Protein AF-A4V6H2-F1 (afdb_monomer_lite)

Secondary structure (DSSP, 8-state):
-HHHHHHHHHH---HHHHHHHHHHHHHHHHHHHHHHIIIIIS----HHHHHHHHHHHHHHHHHHHHHHHHHHHHHHHHHHS--GGGTSSSSPTT--PPPTTTHHHHHHHHHHHHHHHHHHHHHHHHTT-HHHHHHHHHHHHHHHHHHHHHHHHHHHHH-

Radius of gyration: 21.96 Å; chains: 1; bounding box: 44×42×58 Å

InterPro domains:
  IPR000298 Cytochrome c oxidase subunit III-like [PF00510] (2-159)
  IPR000298 Cytochrome c oxidase subunit III-like [PS50253] (1-159)
  IPR013833 Cytochrome c oxidase, subunit III, 4-helical bundle [G3DSA:1.20.120.80] (45-159)
  IPR024791 Cytochrome c oxidase subunit III [PTHR11403] (2-158)
  IPR033945 Cytochrome c oxidase subunit III domain [cd01665] (1-159)
  IPR035973 Cytochrome c oxidase subunit III-like superfamily [SSF81452] (2-158)

Sequence (159 aa):
LTVGLTFWFHNHETTTLLFGLFLIIMTMFQWWRDIIRESTFQGHHTLKVSSGMRMGMILFITSEICFFFAFFWAYFHSSLAPNTEIGACWPPIYIYPLNPFQVPLLNTAILLASGVTVTWAHHSLMLGNNKESIQSMILTVLLGMYFTLLQAQEYMEAS

Organism: Spirula spirula (NCBI:txid34541)

Foldseek 3Di:
DVVQVVCCVPVVDNPVVVVVVVVVVVVVVVVVVVVCCCPVVVPVCDPVNVVVVVVVVVVVVVVVVVVVVVVVVVVCVCAVQPDVVQVRHPPGPPDDDDDCPPLVVVLVVLLVVL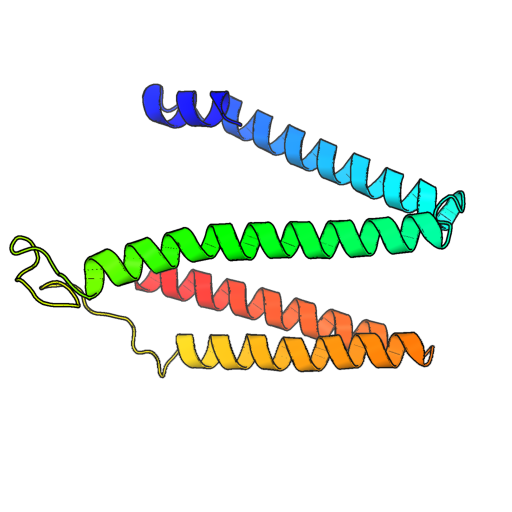VVLQVQLVVCVVVVNVVSNVVSPVSSVVSVVVSVVSVVVVVVVND

pLDDT: mean 96.0, std 2.75, range [76.0, 98.5]

Structure (mmCIF, N/CA/C/O backbone):
data_AF-A4V6H2-F1
#
_entry.id   AF-A4V6H2-F1
#
loop_
_atom_site.group_PDB
_atom_site.id
_atom_site.type_symbol
_atom_site.label_atom_id
_atom_site.label_alt_id
_atom_site.label_comp_id
_atom_site.label_asym_id
_atom_site.label_entity_id
_atom_site.label_seq_id
_atom_site.pdbx_PDB_ins_code
_atom_site.Cartn_x
_atom_site.Cartn_y
_atom_site.Cartn_z
_atom_site.occupancy
_atom_site.B_iso_or_equiv
_atom_site.auth_seq_id
_atom_site.auth_comp_id
_atom_site.auth_asym_id
_atom_site.auth_atom_id
_atom_site.pdbx_PDB_model_num
ATOM 1 N N . LEU A 1 1 ? 3.903 20.128 -1.974 1.00 87.25 1 LEU A N 1
ATOM 2 C CA . LEU A 1 1 ? 4.453 18.916 -2.626 1.00 87.25 1 LEU A CA 1
ATOM 3 C C . LEU A 1 1 ? 4.754 19.161 -4.105 1.00 87.25 1 LEU A C 1
ATOM 5 O O . LEU A 1 1 ? 5.888 18.942 -4.496 1.00 87.25 1 LEU A O 1
ATOM 9 N N . THR A 1 2 ? 3.814 19.706 -4.889 1.00 91.06 2 THR A N 1
ATOM 10 C CA . THR A 1 2 ? 4.023 20.079 -6.308 1.00 91.06 2 THR A CA 1
ATOM 11 C C . THR A 1 2 ? 5.249 20.969 -6.526 1.00 91.06 2 THR A C 1
ATOM 13 O O . THR A 1 2 ? 6.150 20.576 -7.254 1.00 91.06 2 THR A O 1
ATOM 16 N N . VAL A 1 3 ? 5.340 22.098 -5.814 1.00 93.25 3 VAL A N 1
ATOM 17 C CA . VAL A 1 3 ? 6.501 23.009 -5.881 1.00 93.25 3 VAL A CA 1
ATOM 18 C C . VAL A 1 3 ? 7.801 22.298 -5.480 1.00 93.25 3 VAL A C 1
ATOM 20 O O . VAL A 1 3 ? 8.826 22.454 -6.133 1.00 93.25 3 VAL A O 1
ATOM 23 N N . GLY A 1 4 ? 7.758 21.457 -4.443 1.00 94.50 4 GLY A N 1
ATOM 24 C CA . GLY A 1 4 ? 8.928 20.696 -3.997 1.00 94.50 4 GLY A CA 1
ATOM 25 C C . GLY A 1 4 ? 9.438 19.712 -5.052 1.00 94.50 4 GLY A C 1
ATOM 26 O O . GLY A 1 4 ? 10.633 19.672 -5.320 1.00 94.50 4 GLY A O 1
ATOM 27 N N . LEU A 1 5 ? 8.537 18.965 -5.701 1.00 96.00 5 LEU A N 1
ATOM 28 C CA . LEU A 1 5 ? 8.903 18.052 -6.789 1.00 96.00 5 LEU A CA 1
ATOM 29 C C . LEU A 1 5 ? 9.430 18.805 -8.014 1.00 96.00 5 LEU A C 1
ATOM 31 O O . LEU A 1 5 ? 10.405 18.368 -8.616 1.00 96.00 5 LEU A O 1
ATOM 35 N N . THR A 1 6 ? 8.836 19.950 -8.374 1.00 95.94 6 THR A N 1
ATOM 36 C CA . THR A 1 6 ? 9.330 20.742 -9.510 1.00 95.94 6 THR A CA 1
ATOM 37 C C . THR A 1 6 ? 10.742 21.268 -9.265 1.00 95.94 6 THR A C 1
ATOM 39 O O . THR A 1 6 ? 11.573 21.177 -10.165 1.00 95.94 6 THR A O 1
ATOM 42 N N . PHE A 1 7 ? 11.032 21.755 -8.051 1.00 96.38 7 PHE A N 1
ATOM 43 C CA . PHE A 1 7 ? 12.373 22.207 -7.668 1.00 96.38 7 PHE A CA 1
ATOM 44 C C . PHE A 1 7 ? 13.376 21.054 -7.638 1.00 96.38 7 PHE A C 1
ATOM 46 O O . PHE A 1 7 ? 14.491 21.218 -8.125 1.00 96.38 7 PHE A O 1
ATOM 53 N N . TRP A 1 8 ? 12.973 19.879 -7.149 1.00 96.75 8 TRP A N 1
ATOM 54 C CA . TRP A 1 8 ? 13.847 18.711 -7.152 1.00 96.75 8 TRP A CA 1
ATOM 55 C C . TRP A 1 8 ? 14.215 18.264 -8.573 1.00 96.75 8 TRP A C 1
ATOM 57 O O . TRP A 1 8 ? 15.391 18.045 -8.853 1.00 96.75 8 TRP A O 1
ATOM 67 N N . PHE A 1 9 ? 13.244 18.181 -9.488 1.00 96.69 9 PHE A N 1
ATOM 68 C CA . PHE A 1 9 ? 13.508 17.711 -10.851 1.00 96.69 9 PHE A CA 1
ATOM 69 C C . PHE A 1 9 ? 14.242 18.722 -11.740 1.00 96.69 9 PHE A C 1
ATOM 71 O O . PHE A 1 9 ? 14.997 18.297 -12.607 1.00 96.69 9 PHE A O 1
ATOM 78 N N . HIS A 1 10 ? 14.040 20.030 -11.544 1.00 96.25 10 HIS A N 1
ATOM 79 C CA . HIS A 1 10 ? 14.630 21.056 -12.420 1.00 96.25 10 HIS A CA 1
ATOM 80 C C . HIS A 1 10 ? 15.864 21.736 -11.824 1.00 96.25 10 HIS A C 1
ATOM 82 O O . HIS A 1 10 ? 16.799 22.046 -12.553 1.00 96.25 10 HIS A O 1
ATOM 88 N N . ASN A 1 11 ? 15.873 21.967 -10.509 1.00 94.62 11 ASN A N 1
ATOM 89 C CA . ASN A 1 11 ? 16.930 22.716 -9.822 1.00 94.62 11 ASN A CA 1
ATOM 90 C C . ASN A 1 11 ? 17.782 21.822 -8.905 1.00 94.62 11 ASN A C 1
ATOM 92 O O . ASN A 1 11 ? 18.702 22.321 -8.266 1.00 94.62 11 ASN A O 1
ATOM 96 N N . HIS A 1 12 ? 17.473 20.522 -8.807 1.00 93.12 12 HIS A N 1
ATOM 97 C CA . HIS A 1 12 ? 18.151 19.539 -7.950 1.00 93.12 12 HIS A CA 1
ATOM 98 C C . HIS A 1 12 ? 18.160 19.864 -6.444 1.00 93.12 12 HIS A C 1
ATOM 100 O O . HIS A 1 12 ? 18.847 19.200 -5.668 1.00 93.12 12 HIS A O 1
ATOM 106 N N . GLU A 1 13 ? 17.346 20.823 -5.995 1.00 94.75 13 GLU A N 1
ATOM 107 C CA . GLU A 1 13 ? 17.199 21.157 -4.578 1.00 94.75 13 GLU A CA 1
ATOM 108 C C . GLU A 1 13 ? 16.039 20.387 -3.933 1.00 94.75 13 GLU A C 1
ATOM 110 O O . GLU A 1 13 ? 14.901 20.425 -4.401 1.00 94.75 13 GLU A O 1
ATOM 115 N N . THR A 1 14 ? 16.312 19.706 -2.816 1.00 95.56 14 THR A N 1
ATOM 116 C CA . THR A 1 14 ? 15.339 18.857 -2.098 1.00 95.56 14 THR A CA 1
ATOM 117 C C . THR A 1 14 ? 14.740 19.514 -0.853 1.00 95.56 14 THR A C 1
ATOM 119 O O . THR A 1 14 ? 13.800 18.982 -0.261 1.00 95.56 14 THR A O 1
ATOM 122 N N . THR A 1 15 ? 15.249 20.674 -0.442 1.00 95.62 15 THR A N 1
ATOM 123 C CA . THR A 1 15 ? 14.883 21.351 0.816 1.00 95.62 15 THR A CA 1
ATOM 124 C C . THR A 1 15 ? 13.386 21.654 0.898 1.00 95.62 15 THR A C 1
ATOM 126 O O . THR A 1 15 ? 12.724 21.321 1.883 1.00 95.62 15 THR A O 1
ATOM 129 N N . THR A 1 16 ? 12.823 22.220 -0.170 1.00 94.69 16 THR A N 1
ATOM 130 C CA . THR A 1 16 ? 11.399 22.567 -0.272 1.00 94.69 16 THR A CA 1
ATOM 131 C C . THR A 1 16 ? 10.499 21.328 -0.295 1.00 94.69 16 THR A C 1
ATOM 133 O O . THR A 1 16 ? 9.401 21.352 0.269 1.00 94.69 16 THR A O 1
ATOM 136 N N . LEU A 1 17 ? 10.964 20.225 -0.893 1.00 96.31 17 LEU A N 1
ATOM 137 C CA . LEU A 1 17 ? 10.267 18.939 -0.883 1.00 96.31 17 LEU A CA 1
ATOM 138 C C . LEU A 1 17 ? 10.211 18.351 0.531 1.00 96.31 17 LEU A C 1
ATOM 140 O O . LEU A 1 17 ? 9.122 18.011 0.993 1.00 96.31 17 LEU A O 1
ATOM 144 N N . LEU A 1 18 ? 11.351 18.284 1.228 1.00 96.31 18 LEU A N 1
ATOM 145 C CA . LEU A 1 18 ? 11.441 17.759 2.596 1.00 96.31 18 LEU A CA 1
ATOM 146 C C . LEU A 1 18 ? 10.577 18.566 3.569 1.00 96.31 18 LEU A C 1
ATOM 148 O O . LEU A 1 18 ? 9.821 17.985 4.347 1.00 96.31 18 LEU A O 1
ATOM 152 N N . PHE A 1 19 ? 10.618 19.898 3.479 1.00 96.12 19 PHE A N 1
ATOM 153 C CA . PHE A 1 19 ? 9.760 20.760 4.292 1.00 96.12 19 PHE A CA 1
ATOM 154 C C . PHE A 1 19 ? 8.270 20.537 3.988 1.00 96.12 19 PHE A C 1
ATOM 156 O O . PHE A 1 19 ? 7.451 20.431 4.900 1.00 96.12 19 PHE A O 1
ATOM 163 N N . GLY A 1 20 ? 7.910 20.393 2.709 1.00 96.19 20 GLY A N 1
ATOM 164 C CA . GLY A 1 20 ? 6.541 20.079 2.302 1.00 96.19 20 GLY A CA 1
ATOM 165 C C . GLY A 1 20 ? 6.048 18.726 2.825 1.00 96.19 20 GLY A C 1
ATOM 166 O O . GLY A 1 20 ? 4.911 18.635 3.283 1.00 96.19 20 GLY A O 1
ATOM 167 N N . LEU A 1 21 ? 6.889 17.688 2.787 1.00 96.56 21 LEU A N 1
ATOM 168 C CA . LEU A 1 21 ? 6.569 16.366 3.336 1.00 96.56 21 LEU A CA 1
ATOM 169 C C . LEU A 1 21 ? 6.394 16.417 4.858 1.00 96.56 21 LEU A C 1
ATOM 171 O O . LEU A 1 21 ? 5.422 15.867 5.376 1.00 96.56 21 LEU A O 1
ATOM 175 N N . PHE A 1 22 ? 7.277 17.128 5.563 1.00 96.62 22 PHE A N 1
ATOM 176 C CA . PHE A 1 22 ? 7.164 17.333 7.007 1.00 96.62 22 PHE A CA 1
ATOM 177 C C . PHE A 1 22 ? 5.832 17.993 7.388 1.00 96.62 22 PHE A C 1
ATOM 179 O O . PHE A 1 22 ? 5.129 17.499 8.270 1.00 96.62 22 PHE A O 1
ATOM 186 N N . LEU A 1 23 ? 5.442 19.066 6.690 1.00 96.88 23 LEU A N 1
ATOM 187 C CA . LEU A 1 23 ? 4.160 19.730 6.930 1.00 96.88 23 LEU A CA 1
ATOM 188 C C . LEU A 1 23 ? 2.973 18.794 6.689 1.00 96.88 23 LEU A C 1
ATOM 190 O O . LEU A 1 23 ? 2.057 18.769 7.507 1.00 96.88 23 LEU A O 1
ATOM 194 N N . ILE A 1 24 ? 2.998 17.989 5.622 1.00 97.00 24 ILE A N 1
ATOM 195 C CA . ILE A 1 24 ? 1.929 17.018 5.348 1.00 97.00 24 ILE A CA 1
ATOM 196 C C . ILE A 1 24 ? 1.802 16.025 6.505 1.00 97.00 24 ILE A C 1
ATOM 198 O O . ILE A 1 24 ? 0.708 15.876 7.047 1.00 97.00 24 ILE A O 1
ATOM 202 N N . ILE A 1 25 ? 2.902 15.416 6.955 1.00 97.44 25 ILE A N 1
ATOM 203 C CA . ILE A 1 25 ? 2.882 14.473 8.086 1.00 97.44 25 ILE A CA 1
ATOM 204 C C . ILE A 1 25 ? 2.315 15.145 9.344 1.00 97.44 25 ILE A C 1
ATOM 206 O O . ILE A 1 25 ? 1.441 14.582 10.006 1.00 97.44 25 ILE A O 1
ATOM 210 N N . MET A 1 26 ? 2.746 16.374 9.641 1.00 97.81 26 MET A N 1
ATOM 211 C CA . MET A 1 26 ? 2.248 17.130 10.791 1.00 97.81 26 MET A CA 1
ATOM 212 C C . MET A 1 26 ? 0.752 17.437 10.690 1.00 97.81 26 MET A C 1
ATOM 214 O O . MET A 1 26 ? 0.049 17.345 11.698 1.00 97.81 26 MET A O 1
ATOM 218 N N . THR A 1 27 ? 0.250 17.795 9.505 1.00 98.31 27 THR A N 1
ATOM 219 C CA . THR A 1 27 ? -1.187 18.036 9.297 1.00 98.31 27 THR A CA 1
ATOM 220 C C . THR A 1 27 ? -2.006 16.758 9.446 1.00 98.31 27 THR A C 1
ATOM 222 O O . THR A 1 27 ? -3.003 16.777 10.161 1.00 98.31 27 THR A O 1
ATOM 225 N N . MET A 1 28 ? -1.558 15.637 8.871 1.00 98.06 28 MET A N 1
ATOM 226 C CA . MET A 1 28 ? -2.248 14.346 8.977 1.00 98.06 28 MET A CA 1
ATOM 227 C C . MET A 1 28 ? -2.317 13.863 10.429 1.00 98.06 28 MET A C 1
ATOM 229 O O . MET A 1 28 ? -3.381 13.468 10.900 1.00 98.06 28 MET A O 1
ATOM 233 N N . PHE A 1 29 ? -1.212 13.971 11.175 1.00 98.06 29 PHE A N 1
ATOM 234 C CA . PHE A 1 29 ? -1.176 13.603 12.591 1.00 98.06 29 PHE A CA 1
ATOM 235 C C . PHE A 1 29 ? -2.143 14.442 13.438 1.00 98.06 29 PHE A C 1
ATOM 237 O O . PHE A 1 29 ? -2.910 13.898 14.234 1.00 98.06 29 PHE A O 1
ATOM 244 N N . GLN A 1 30 ? -2.129 15.768 13.266 1.00 98.38 30 GLN A N 1
ATOM 245 C CA . GLN A 1 30 ? -3.008 16.668 14.018 1.00 98.38 30 GLN A CA 1
ATOM 246 C C . GLN A 1 30 ? -4.478 16.451 13.664 1.00 98.38 30 GLN A C 1
ATOM 248 O O . GLN A 1 30 ? -5.311 16.372 14.563 1.00 98.38 30 GLN A O 1
ATOM 253 N N . TRP A 1 31 ? -4.782 16.287 12.377 1.00 98.44 31 TRP A N 1
ATOM 254 C CA . TRP A 1 31 ? -6.144 16.069 11.916 1.00 98.44 31 TRP A CA 1
ATOM 255 C C . TRP A 1 31 ? -6.711 14.751 12.452 1.00 98.44 31 TRP A C 1
ATOM 257 O O . TRP A 1 31 ? -7.776 14.746 13.066 1.00 98.44 31 TRP A O 1
ATOM 267 N N . TRP A 1 32 ? -5.989 13.635 12.321 1.00 98.19 32 TRP A N 1
ATOM 268 C CA . TRP A 1 32 ? -6.467 12.354 12.848 1.00 98.19 32 TRP A CA 1
ATOM 269 C C . TRP A 1 32 ? -6.596 12.345 14.369 1.00 98.19 32 TRP A C 1
ATOM 271 O O . TRP A 1 32 ? -7.548 11.771 14.897 1.00 98.19 32 TRP A O 1
ATOM 281 N N . ARG A 1 33 ? -5.698 13.027 15.087 1.00 98.19 33 ARG A N 1
ATOM 282 C CA . ARG A 1 33 ? -5.841 13.236 16.532 1.00 98.19 33 ARG A CA 1
ATOM 283 C C . ARG A 1 33 ? -7.153 13.948 16.863 1.00 98.19 33 ARG A C 1
ATOM 285 O O . ARG A 1 33 ? -7.819 13.565 17.824 1.00 98.19 33 ARG A O 1
ATOM 292 N N . ASP A 1 34 ? -7.515 14.975 16.103 1.00 98.12 34 ASP A N 1
ATOM 293 C CA . ASP A 1 34 ? -8.729 15.746 16.362 1.00 98.12 34 ASP A CA 1
ATOM 294 C C . ASP A 1 34 ? -9.995 14.942 16.003 1.00 98.12 34 ASP A C 1
ATOM 296 O O . ASP A 1 34 ? -10.923 14.924 16.805 1.00 98.12 34 ASP A O 1
ATOM 300 N N . ILE A 1 35 ? -9.975 14.111 14.951 1.00 97.75 35 ILE A N 1
ATOM 301 C CA . ILE A 1 35 ? -11.051 13.133 14.671 1.00 97.75 35 ILE A CA 1
ATOM 302 C C . ILE A 1 35 ? -11.210 12.121 15.821 1.00 97.75 35 ILE A C 1
ATOM 304 O O . ILE A 1 35 ? -12.327 11.788 16.229 1.00 97.75 35 ILE A O 1
ATOM 308 N N . ILE A 1 36 ? -10.105 11.625 16.392 1.00 97.75 36 ILE A N 1
ATOM 309 C CA . ILE A 1 36 ? -10.168 10.749 17.574 1.00 97.75 36 ILE A CA 1
ATOM 310 C C . ILE A 1 36 ? -10.833 11.498 18.735 1.00 97.75 36 ILE A C 1
ATOM 312 O O . ILE A 1 36 ? -11.701 10.938 19.393 1.00 97.75 36 ILE A O 1
ATOM 316 N N . ARG A 1 37 ? -10.505 12.775 18.957 1.00 98.06 37 ARG A N 1
ATOM 317 C CA . ARG A 1 37 ? -11.126 13.568 20.029 1.00 98.06 37 ARG A CA 1
ATOM 318 C C . ARG A 1 37 ? -12.617 13.800 19.825 1.00 98.06 37 ARG A C 1
ATOM 320 O O . ARG A 1 37 ? -13.386 13.603 20.765 1.00 98.06 37 ARG A O 1
ATOM 327 N N . GLU A 1 38 ? -13.013 14.171 18.615 1.00 97.81 38 GLU A N 1
ATOM 328 C CA . GLU A 1 38 ? -14.413 14.375 18.235 1.00 97.81 38 GLU A CA 1
ATOM 329 C C . GLU A 1 38 ? -15.239 13.094 18.417 1.00 97.81 38 GLU A C 1
ATOM 331 O O . GLU A 1 38 ? -16.393 13.136 18.853 1.00 97.81 38 GLU A O 1
ATOM 336 N N . SER A 1 39 ? -14.632 11.941 18.131 1.00 96.31 39 SER A N 1
ATOM 337 C CA . SER A 1 39 ? -15.290 10.640 18.211 1.00 96.31 39 SER A CA 1
ATOM 338 C C . SER A 1 39 ? -15.345 10.062 19.624 1.00 96.31 39 SER A C 1
ATOM 340 O O . SER A 1 39 ? -16.440 9.819 20.129 1.00 96.31 39 SER A O 1
ATOM 342 N N . THR A 1 40 ? -14.200 9.838 20.274 1.00 96.12 40 THR A N 1
ATOM 343 C CA . THR A 1 40 ? -14.122 9.091 21.538 1.00 96.12 40 THR A CA 1
ATOM 344 C C . THR A 1 40 ? -14.371 9.955 22.767 1.00 96.12 40 THR A C 1
ATOM 346 O O . THR A 1 40 ? -14.976 9.473 23.722 1.00 96.12 40 THR A O 1
ATOM 349 N N . PHE A 1 41 ? -13.929 11.217 22.761 1.00 95.75 41 PHE A N 1
ATOM 350 C CA . PHE A 1 41 ? -14.014 12.091 23.937 1.00 95.75 41 PHE A CA 1
ATOM 351 C C . PHE A 1 41 ? -15.215 13.042 23.894 1.00 95.75 41 PHE A C 1
ATOM 353 O O . PHE A 1 41 ? -15.777 13.339 24.944 1.00 95.75 41 PHE A O 1
ATOM 360 N N . GLN A 1 42 ? -15.623 13.512 22.710 1.00 96.31 42 GLN A N 1
ATOM 361 C CA . GLN A 1 42 ? -16.748 14.450 22.554 1.00 96.31 42 GLN A CA 1
ATOM 362 C C . GLN A 1 42 ? -18.057 13.784 22.095 1.00 96.31 42 GLN A C 1
ATOM 364 O O . GLN A 1 42 ? -19.129 14.364 22.257 1.00 96.31 42 GLN A O 1
ATOM 369 N N . GLY A 1 43 ? -17.999 12.565 21.546 1.00 94.81 43 GLY A N 1
ATOM 370 C CA . GLY A 1 43 ? -19.188 11.784 21.189 1.00 94.81 43 GLY A CA 1
ATOM 371 C C . GLY A 1 43 ? -19.951 12.283 19.954 1.00 94.81 43 GLY A C 1
ATOM 372 O O . GLY A 1 43 ? -21.130 11.968 19.795 1.00 94.81 43 GLY A O 1
ATOM 373 N N . HIS A 1 44 ? -19.314 13.036 19.052 1.00 95.69 44 HIS A N 1
ATOM 374 C CA . HIS A 1 44 ? -19.972 13.604 17.865 1.00 95.69 44 HIS A CA 1
ATOM 375 C C . HIS A 1 44 ? -20.284 12.569 16.761 1.00 95.69 44 HIS A C 1
ATOM 377 O O . HIS A 1 44 ? -21.024 12.855 15.814 1.00 95.69 44 HIS A O 1
ATOM 383 N N . HIS A 1 45 ? -19.784 11.336 16.884 1.00 96.25 45 HIS A N 1
ATOM 384 C CA . HIS A 1 45 ? -20.006 10.249 15.925 1.00 96.25 45 HIS A CA 1
ATOM 385 C C . HIS A 1 45 ? -21.368 9.557 16.118 1.00 96.25 45 HIS A C 1
ATOM 387 O O . HIS A 1 45 ? -21.458 8.410 16.553 1.00 96.25 45 HIS A O 1
ATOM 393 N N . THR A 1 46 ? -22.450 10.246 15.745 1.00 97.19 46 THR A N 1
ATOM 394 C CA . THR A 1 46 ? -23.796 9.642 15.680 1.00 97.19 46 THR A CA 1
ATOM 395 C C . THR A 1 46 ? -23.873 8.527 14.626 1.00 97.19 46 THR A C 1
ATOM 397 O O . THR A 1 46 ? -23.049 8.458 13.712 1.00 97.19 4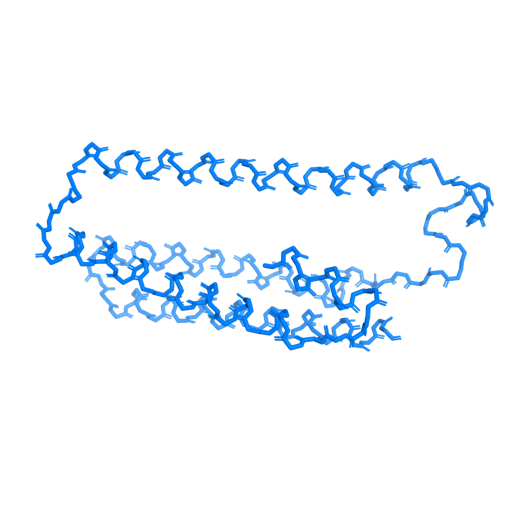6 THR A O 1
ATOM 400 N N . LEU A 1 47 ? -24.905 7.674 14.682 1.00 96.00 47 LEU A N 1
ATOM 401 C CA . LEU A 1 47 ? -25.106 6.592 13.700 1.00 96.00 47 LEU A CA 1
ATOM 402 C C . LEU A 1 47 ? -25.115 7.098 12.247 1.00 96.00 47 LEU A C 1
ATOM 404 O O . LEU A 1 47 ? -24.530 6.463 11.369 1.00 96.00 47 LEU A O 1
ATOM 408 N N . LYS A 1 48 ? -25.712 8.273 11.995 1.00 96.94 48 LYS A N 1
ATOM 409 C CA . LYS A 1 48 ? -25.713 8.897 10.665 1.00 96.94 48 LYS A CA 1
ATOM 410 C C . LYS A 1 48 ? -24.293 9.263 10.221 1.00 96.94 48 LYS A C 1
ATOM 412 O O . LYS A 1 48 ? -23.915 8.941 9.097 1.00 96.94 48 LYS A O 1
ATOM 417 N N . VAL A 1 49 ? -23.490 9.860 11.104 1.00 97.38 49 VAL A N 1
ATOM 418 C CA . VAL A 1 49 ? -22.083 10.206 10.824 1.00 97.38 49 VAL A CA 1
ATOM 419 C C . VAL A 1 49 ? -21.248 8.944 10.580 1.00 97.38 49 VAL A C 1
ATOM 421 O O . VAL A 1 49 ? -20.529 8.877 9.587 1.00 97.38 49 VAL A O 1
ATOM 424 N N . SER A 1 50 ? -21.408 7.904 11.407 1.00 95.38 50 SER A N 1
ATOM 425 C CA . SER A 1 50 ? -20.739 6.605 11.220 1.00 95.38 50 SER A CA 1
ATOM 426 C C . SER A 1 50 ? -21.072 5.968 9.866 1.00 95.38 50 SER A C 1
ATOM 428 O O . SER A 1 50 ? -20.175 5.513 9.153 1.00 95.38 50 SER A O 1
ATOM 430 N N . SER A 1 51 ? -22.346 6.002 9.460 1.00 97.44 51 SER A N 1
ATOM 431 C CA . SER A 1 51 ? -22.758 5.514 8.140 1.00 97.44 51 SER A CA 1
ATOM 432 C C . SER A 1 51 ? -22.150 6.335 6.995 1.00 97.44 51 SER A C 1
ATOM 434 O O . SER A 1 51 ? -21.676 5.758 6.018 1.00 97.44 51 SER A O 1
ATOM 436 N N . GLY A 1 52 ? -22.071 7.663 7.148 1.00 98.12 52 GLY A N 1
ATOM 437 C CA . GLY A 1 52 ? -21.418 8.557 6.192 1.00 98.12 52 GLY A CA 1
ATOM 438 C C . GLY A 1 52 ? -19.925 8.268 6.039 1.00 98.12 52 GLY A C 1
ATOM 439 O O . GLY A 1 52 ? -19.445 8.145 4.917 1.00 98.12 52 GLY A O 1
ATOM 440 N N . MET A 1 53 ? -19.201 8.067 7.146 1.00 96.69 53 MET A N 1
ATOM 441 C CA . MET A 1 53 ? -17.782 7.692 7.106 1.00 96.69 53 MET A CA 1
ATOM 442 C C . MET A 1 53 ? -17.556 6.335 6.431 1.00 96.69 53 MET A C 1
ATOM 444 O O . MET A 1 53 ? -16.611 6.190 5.660 1.00 96.69 53 MET A O 1
ATOM 448 N N . ARG A 1 54 ? -18.442 5.353 6.655 1.00 97.69 54 ARG A N 1
ATOM 449 C CA . ARG A 1 54 ? -18.373 4.055 5.964 1.00 97.69 54 ARG A CA 1
ATOM 450 C C . ARG A 1 54 ? -18.522 4.218 4.451 1.00 97.69 54 ARG A C 1
ATOM 452 O O . ARG A 1 54 ? -17.729 3.651 3.705 1.00 97.69 54 ARG A O 1
ATOM 459 N N . MET A 1 55 ? -19.497 5.012 4.003 1.00 98.19 55 MET A N 1
ATOM 460 C CA . MET A 1 55 ? -19.671 5.313 2.577 1.00 98.19 55 MET A CA 1
ATOM 461 C C . MET A 1 55 ? -18.471 6.073 2.004 1.00 98.19 55 MET A C 1
ATOM 463 O O . MET A 1 55 ? -18.018 5.745 0.911 1.00 98.19 55 MET A O 1
ATOM 467 N N . GLY A 1 56 ? -17.918 7.029 2.755 1.00 98.31 56 GLY A N 1
ATOM 468 C CA . GLY A 1 56 ? -16.699 7.745 2.380 1.00 98.31 56 GLY A CA 1
ATOM 469 C C . GLY A 1 56 ? -15.511 6.807 2.162 1.00 98.31 56 GLY A C 1
ATOM 470 O O . GLY A 1 56 ? -14.846 6.904 1.134 1.00 98.31 56 GLY A O 1
ATOM 471 N N . MET A 1 57 ? -15.291 5.843 3.064 1.00 98.12 57 MET A N 1
ATOM 472 C CA . MET A 1 57 ? -14.206 4.866 2.919 1.00 98.12 57 MET A CA 1
ATOM 473 C C . MET A 1 57 ? -14.413 3.935 1.715 1.00 98.12 57 MET A C 1
ATOM 475 O O . MET A 1 57 ? -13.459 3.643 1.001 1.00 98.12 57 MET A O 1
ATOM 479 N N . ILE A 1 58 ? -15.650 3.500 1.445 1.00 98.50 58 ILE A N 1
ATOM 480 C CA . ILE A 1 58 ? -15.962 2.684 0.258 1.00 98.50 58 ILE A CA 1
ATOM 481 C C . ILE A 1 58 ? -15.651 3.458 -1.029 1.00 98.50 58 ILE A C 1
ATOM 483 O O . ILE A 1 58 ? -15.011 2.917 -1.931 1.00 98.50 58 ILE A O 1
ATOM 487 N N . LEU A 1 59 ? -16.069 4.725 -1.117 1.00 98.31 59 LEU A N 1
ATOM 488 C CA . LEU A 1 59 ? -15.790 5.571 -2.280 1.00 98.31 59 LEU A CA 1
ATOM 489 C C . LEU A 1 59 ? -14.289 5.827 -2.450 1.00 98.31 59 LEU A C 1
ATOM 491 O O . LEU A 1 59 ? -13.791 5.735 -3.569 1.00 98.31 59 LEU A O 1
ATOM 495 N N . PHE A 1 60 ? -13.566 6.071 -1.355 1.00 98.38 60 PHE A N 1
ATOM 496 C CA . PHE A 1 60 ? -12.112 6.231 -1.371 1.00 98.38 60 PHE A CA 1
ATOM 497 C C . PHE A 1 60 ? -11.396 4.971 -1.891 1.00 98.38 60 PHE A C 1
ATOM 499 O O . PHE A 1 60 ? -10.604 5.053 -2.827 1.00 98.38 60 PHE A O 1
ATOM 506 N N . ILE A 1 61 ? -11.735 3.782 -1.376 1.00 98.19 61 ILE A N 1
ATOM 507 C CA . ILE A 1 61 ? -11.176 2.513 -1.881 1.00 98.19 61 ILE A CA 1
ATOM 508 C C . ILE A 1 61 ? -11.525 2.317 -3.362 1.00 98.19 61 ILE A C 1
ATOM 510 O O . ILE A 1 61 ? -10.687 1.881 -4.144 1.00 98.19 61 ILE A O 1
ATOM 514 N N . THR A 1 62 ? -12.744 2.676 -3.771 1.00 98.38 62 THR A N 1
ATOM 515 C CA . THR A 1 62 ? -13.164 2.585 -5.178 1.00 98.38 62 THR A CA 1
ATOM 516 C C . THR A 1 62 ? -12.316 3.493 -6.073 1.00 98.38 62 THR A C 1
ATOM 518 O O . THR A 1 62 ? -11.909 3.066 -7.152 1.00 98.38 62 THR A O 1
ATOM 521 N N . SER A 1 63 ? -11.989 4.715 -5.631 1.00 98.38 63 SER A N 1
ATOM 522 C CA . SER A 1 63 ? -11.080 5.587 -6.386 1.00 98.38 63 SER A CA 1
ATOM 523 C C . SER A 1 63 ? -9.665 5.016 -6.499 1.00 98.38 63 SER A C 1
ATOM 525 O O . SER A 1 63 ? -9.073 5.116 -7.571 1.00 98.38 63 SER A O 1
ATOM 527 N N . GLU A 1 64 ? -9.155 4.349 -5.459 1.00 98.12 64 GLU A N 1
ATOM 528 C CA . GLU A 1 64 ? -7.851 3.673 -5.508 1.00 98.12 64 GLU A CA 1
ATOM 529 C C . GLU A 1 64 ? -7.865 2.479 -6.478 1.00 98.12 64 GLU A C 1
ATOM 531 O O . GLU A 1 64 ? -6.934 2.307 -7.261 1.00 98.12 64 GLU A O 1
ATOM 536 N N . ILE A 1 65 ? -8.949 1.694 -6.523 1.00 98.19 65 ILE A N 1
ATOM 537 C CA . ILE A 1 65 ? -9.107 0.612 -7.513 1.00 98.19 65 ILE A CA 1
ATOM 538 C C . ILE A 1 65 ? -9.040 1.172 -8.942 1.00 98.19 65 ILE A C 1
ATOM 540 O O . ILE A 1 65 ? -8.331 0.621 -9.786 1.00 98.19 65 ILE A O 1
ATOM 544 N N . CYS A 1 66 ? -9.732 2.281 -9.219 1.00 97.75 66 CYS A N 1
ATOM 545 C CA . CYS A 1 66 ? -9.677 2.950 -10.522 1.00 97.75 66 CYS A CA 1
ATOM 546 C C . CYS A 1 66 ? -8.279 3.505 -10.840 1.00 97.75 66 CYS A C 1
ATOM 548 O O . CYS A 1 66 ? -7.842 3.451 -11.989 1.00 97.75 66 CYS A O 1
ATOM 550 N N . PHE A 1 67 ? -7.562 4.016 -9.837 1.00 96.94 67 PHE A N 1
ATOM 551 C CA . PHE A 1 67 ? -6.181 4.467 -9.992 1.00 96.94 67 PHE A CA 1
ATOM 552 C C . PHE A 1 67 ? -5.246 3.307 -10.374 1.00 96.94 67 PHE A C 1
ATOM 554 O O . PHE A 1 67 ? -4.518 3.409 -11.362 1.00 96.94 67 PHE A O 1
ATOM 561 N N . PHE A 1 68 ? -5.329 2.161 -9.688 1.00 96.50 68 PHE A N 1
ATOM 562 C CA . PHE A 1 68 ? -4.562 0.963 -10.053 1.00 96.50 68 PHE A CA 1
ATOM 563 C C . PHE A 1 68 ? -4.965 0.381 -11.412 1.00 96.50 68 PHE A C 1
ATOM 565 O O . PHE A 1 68 ? -4.105 -0.109 -12.147 1.00 96.50 68 PHE A O 1
ATOM 572 N N . PHE A 1 69 ? -6.243 0.482 -11.793 1.00 97.62 69 PHE A N 1
ATOM 573 C CA . PHE A 1 69 ? -6.723 0.049 -13.107 1.00 97.62 69 PHE A CA 1
ATOM 574 C C . PHE A 1 69 ? -5.968 0.729 -14.259 1.00 97.62 69 PHE A C 1
ATOM 576 O O . PHE A 1 69 ? -5.667 0.074 -15.254 1.00 97.62 69 PHE A O 1
ATOM 583 N N . ALA A 1 70 ? -5.584 2.002 -14.116 1.00 97.56 70 ALA A N 1
ATOM 584 C CA . ALA A 1 70 ? -4.790 2.701 -15.127 1.00 97.56 70 ALA A CA 1
ATOM 585 C C . ALA A 1 70 ? -3.394 2.077 -15.326 1.00 97.56 70 ALA A C 1
ATOM 587 O O . ALA A 1 70 ? -2.933 1.952 -16.462 1.00 97.56 70 ALA A O 1
ATOM 588 N N . PHE A 1 71 ? -2.735 1.624 -14.253 1.00 96.69 71 PHE A N 1
ATOM 589 C CA . PHE A 1 71 ? -1.445 0.931 -14.359 1.00 96.69 71 PHE A CA 1
ATOM 590 C C . PHE A 1 71 ? -1.586 -0.461 -14.976 1.00 96.69 71 PHE A C 1
ATOM 592 O O . PHE A 1 71 ? -0.777 -0.829 -15.827 1.00 96.69 71 PHE A O 1
ATOM 599 N N . PHE A 1 72 ? -2.633 -1.213 -14.618 1.00 96.69 72 PHE A N 1
ATOM 600 C CA . PHE A 1 72 ? -2.932 -2.488 -15.279 1.00 96.69 72 PHE A CA 1
ATOM 601 C C . PHE A 1 72 ? -3.211 -2.296 -16.768 1.00 96.69 72 PHE A C 1
ATOM 603 O O . PHE A 1 72 ? -2.695 -3.048 -17.590 1.00 96.69 72 PHE A O 1
ATOM 610 N N . TRP A 1 73 ? -3.975 -1.264 -17.128 1.00 97.62 73 TRP A N 1
ATOM 611 C CA . TRP A 1 73 ? -4.221 -0.915 -18.521 1.00 97.62 73 TRP A CA 1
ATOM 612 C C . TRP A 1 73 ? -2.914 -0.644 -19.274 1.00 97.62 73 TRP A C 1
ATOM 614 O O . TRP A 1 73 ? -2.694 -1.217 -20.338 1.00 97.62 73 TRP A O 1
ATOM 624 N N . ALA A 1 74 ? -2.016 0.171 -18.710 1.00 97.19 74 ALA A N 1
ATOM 625 C CA . ALA A 1 74 ? -0.709 0.450 -19.305 1.00 97.19 74 ALA A CA 1
ATOM 626 C C . ALA A 1 74 ? 0.158 -0.819 -19.458 1.00 97.19 74 ALA A C 1
ATOM 628 O O . ALA A 1 74 ? 0.807 -1.015 -20.491 1.00 97.19 74 ALA A O 1
ATOM 629 N N . TYR A 1 75 ? 0.130 -1.715 -18.467 1.00 96.38 75 TYR A N 1
ATOM 630 C CA . TYR A 1 75 ? 0.822 -3.003 -18.523 1.00 96.38 75 TYR A CA 1
ATOM 631 C C . TYR A 1 75 ? 0.263 -3.915 -19.624 1.00 96.38 75 TYR A C 1
ATOM 633 O O . TYR A 1 75 ? 1.023 -4.438 -20.438 1.00 96.38 75 TYR A O 1
ATOM 641 N N . PHE A 1 76 ? -1.057 -4.096 -19.706 1.00 96.69 76 PHE A N 1
ATOM 642 C CA . PHE A 1 76 ? -1.668 -4.945 -20.735 1.00 96.69 76 PHE A CA 1
ATOM 643 C C . PHE A 1 76 ? -1.512 -4.358 -22.133 1.00 96.69 76 PHE A C 1
ATOM 645 O O . PHE A 1 76 ? -1.255 -5.098 -23.077 1.00 96.69 76 PHE A O 1
ATOM 652 N N . HIS A 1 77 ? -1.607 -3.035 -22.270 1.00 95.81 77 HIS A N 1
ATOM 653 C CA . HIS A 1 77 ? -1.379 -2.366 -23.544 1.00 95.81 77 HIS A CA 1
ATOM 654 C C . HIS A 1 77 ? 0.032 -2.638 -24.085 1.00 95.81 77 HIS A C 1
ATOM 656 O O . HIS A 1 77 ? 0.175 -2.994 -25.251 1.00 95.81 77 HIS A O 1
ATOM 662 N N . SER A 1 78 ? 1.057 -2.532 -23.232 1.00 94.31 78 SER A N 1
ATOM 663 C CA . SER A 1 78 ? 2.452 -2.754 -23.639 1.00 94.31 78 SER A CA 1
ATOM 664 C C . SER A 1 78 ? 2.822 -4.232 -23.809 1.00 94.31 78 SER A C 1
ATOM 666 O O . SER A 1 78 ? 3.594 -4.564 -24.706 1.00 94.31 78 SER A O 1
ATOM 668 N N . SER A 1 79 ? 2.262 -5.129 -22.993 1.00 95.06 79 SER A N 1
ATOM 669 C CA . SER A 1 79 ? 2.579 -6.565 -23.037 1.00 95.06 79 SER A CA 1
ATOM 670 C C . SER A 1 79 ? 1.838 -7.350 -24.121 1.00 95.06 79 SER A C 1
ATOM 672 O O . SER A 1 79 ? 2.407 -8.288 -24.677 1.00 95.06 79 SER A O 1
ATOM 674 N N . LEU A 1 80 ? 0.590 -6.988 -24.448 1.00 94.94 80 LEU A N 1
ATOM 675 C CA . LEU A 1 80 ? -0.209 -7.697 -25.460 1.00 94.94 80 LEU A CA 1
ATOM 676 C C . LEU A 1 80 ? 0.158 -7.305 -26.896 1.00 94.94 80 LEU A C 1
ATOM 678 O O . LEU A 1 80 ? -0.011 -8.114 -27.807 1.00 94.94 80 LEU A O 1
ATOM 682 N N . ALA A 1 81 ? 0.647 -6.081 -27.103 1.00 93.94 81 ALA A N 1
ATOM 683 C CA . ALA A 1 81 ? 1.075 -5.571 -28.403 1.00 93.94 81 ALA A CA 1
ATOM 684 C C . ALA A 1 81 ?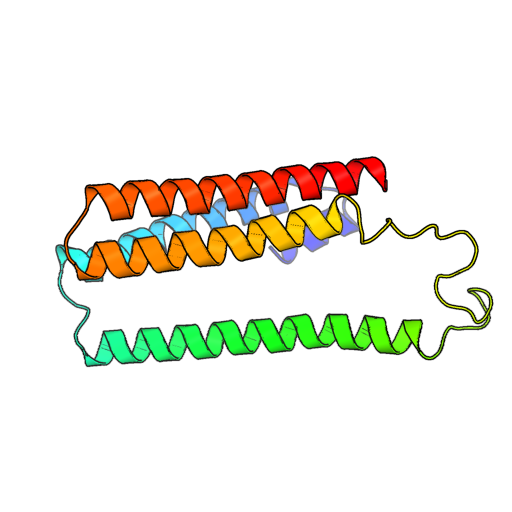 2.481 -4.944 -28.296 1.00 93.94 81 ALA A C 1
ATOM 686 O O . ALA A 1 81 ? 2.615 -3.721 -28.358 1.00 93.94 81 ALA A O 1
ATOM 687 N N . PRO A 1 82 ? 3.535 -5.763 -28.102 1.00 93.50 82 PRO A N 1
ATOM 688 C CA . PRO A 1 82 ? 4.890 -5.262 -27.918 1.00 93.50 82 PRO A CA 1
ATOM 689 C C . PRO A 1 82 ? 5.416 -4.581 -29.187 1.00 93.50 82 PRO A C 1
ATOM 691 O O . PRO A 1 82 ? 5.321 -5.121 -30.291 1.00 93.50 82 PRO A O 1
ATOM 694 N N . ASN A 1 83 ? 6.022 -3.404 -29.022 1.00 92.25 83 ASN A N 1
ATOM 695 C CA . ASN A 1 83 ? 6.632 -2.663 -30.124 1.00 92.25 83 ASN A CA 1
ATOM 696 C C . ASN A 1 83 ? 7.800 -3.443 -30.751 1.00 92.25 83 ASN A C 1
ATOM 698 O O . ASN A 1 83 ? 8.489 -4.233 -30.104 1.00 92.25 83 ASN A O 1
ATOM 702 N N . THR A 1 84 ? 8.098 -3.164 -32.018 1.00 91.75 84 THR A N 1
ATOM 703 C CA . THR A 1 84 ? 9.245 -3.774 -32.710 1.00 91.75 84 THR A CA 1
ATOM 704 C C . THR A 1 84 ? 10.585 -3.407 -32.070 1.00 91.75 84 THR A C 1
ATOM 706 O O . THR A 1 84 ? 11.518 -4.201 -32.116 1.00 91.75 84 THR A O 1
ATOM 709 N N . GLU A 1 85 ? 10.670 -2.242 -31.422 1.00 91.06 85 GLU A N 1
ATOM 710 C CA . GLU A 1 85 ? 11.872 -1.753 -30.729 1.00 91.06 85 GLU A CA 1
ATOM 711 C C . GLU A 1 85 ? 12.315 -2.659 -29.569 1.00 91.06 85 GLU A C 1
ATOM 713 O O . GLU A 1 85 ? 13.505 -2.747 -29.284 1.00 91.06 85 GLU A O 1
ATOM 718 N N . ILE A 1 86 ? 11.376 -3.373 -28.936 1.00 88.69 86 ILE A N 1
ATOM 719 C CA . ILE A 1 86 ? 11.655 -4.305 -27.830 1.00 88.69 86 ILE A CA 1
ATOM 720 C C . ILE A 1 86 ? 11.813 -5.764 -28.288 1.00 88.69 86 ILE A C 1
ATOM 722 O O . ILE A 1 86 ? 11.927 -6.661 -27.455 1.00 88.69 86 ILE A O 1
ATOM 726 N N . GLY A 1 87 ? 11.829 -6.008 -29.605 1.00 87.94 87 GLY A N 1
ATOM 727 C CA . GLY A 1 87 ? 11.939 -7.345 -30.193 1.00 87.94 87 GLY A CA 1
ATOM 728 C C . GLY A 1 87 ? 10.609 -8.012 -30.547 1.00 87.94 87 GLY A C 1
ATOM 729 O O . GLY A 1 87 ? 10.607 -9.198 -30.864 1.00 87.94 87 GLY A O 1
ATOM 730 N N . ALA A 1 88 ? 9.490 -7.272 -30.500 1.00 91.94 88 ALA A N 1
ATOM 731 C CA . ALA A 1 88 ? 8.135 -7.781 -30.754 1.00 91.94 88 ALA A CA 1
ATOM 732 C C . ALA A 1 88 ? 7.747 -9.003 -29.889 1.00 91.94 88 ALA A C 1
ATOM 734 O O . ALA A 1 88 ? 6.930 -9.832 -30.290 1.00 91.94 88 ALA A O 1
ATOM 735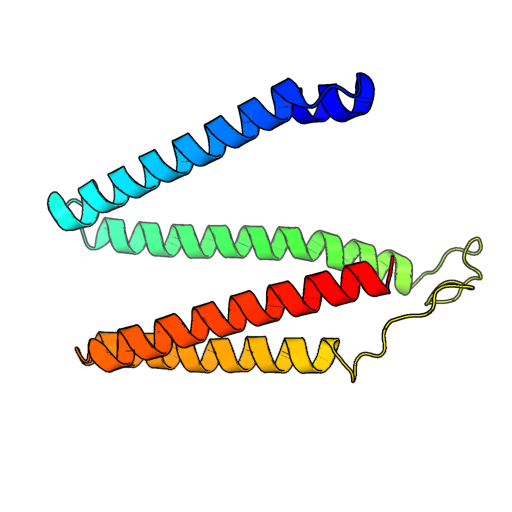 N N . CYS A 1 89 ? 8.324 -9.114 -28.689 1.00 92.19 89 CYS A N 1
ATOM 736 C CA . CYS A 1 89 ? 8.033 -10.156 -27.712 1.00 92.19 89 CYS A CA 1
ATOM 737 C C . CYS A 1 89 ? 7.868 -9.567 -26.304 1.00 92.19 89 CYS A C 1
ATOM 739 O O . CYS A 1 89 ? 8.286 -8.442 -26.024 1.00 92.19 89 CYS A O 1
ATOM 741 N N . TRP A 1 90 ? 7.235 -10.341 -25.419 1.00 92.88 90 TRP A N 1
ATOM 742 C CA . TRP A 1 90 ? 7.113 -10.017 -24.003 1.00 92.88 90 TRP A CA 1
ATOM 743 C C . TRP A 1 90 ? 7.520 -11.232 -23.156 1.00 92.88 90 TRP A C 1
ATOM 745 O O . TRP A 1 90 ? 6.971 -12.315 -23.380 1.00 92.88 90 TRP A O 1
ATOM 755 N N . PRO A 1 91 ? 8.431 -11.094 -22.176 1.00 94.75 91 PRO A N 1
ATOM 756 C CA . PRO A 1 91 ? 9.187 -9.891 -21.810 1.00 94.75 91 PRO A CA 1
ATOM 757 C C . PRO A 1 91 ? 10.121 -9.387 -22.930 1.00 94.75 91 PRO A C 1
ATOM 759 O O . PRO A 1 91 ? 10.523 -10.185 -23.778 1.00 94.75 91 PRO A O 1
ATOM 762 N N . PRO A 1 92 ? 10.475 -8.088 -22.936 1.00 94.00 92 PRO A N 1
ATOM 763 C CA . PRO A 1 92 ? 11.478 -7.536 -23.843 1.00 94.00 92 PRO A CA 1
ATOM 764 C C . PRO A 1 92 ? 12.802 -8.301 -23.806 1.00 94.00 92 PRO A C 1
ATOM 766 O O . PRO A 1 92 ? 13.204 -8.834 -22.767 1.00 94.00 92 PRO A O 1
ATOM 769 N N . ILE A 1 93 ? 13.519 -8.298 -24.930 1.00 90.06 93 ILE A N 1
ATOM 770 C CA . ILE A 1 93 ? 14.858 -8.895 -25.010 1.00 90.06 93 ILE A CA 1
ATOM 771 C C . ILE A 1 93 ? 15.759 -8.253 -23.936 1.00 90.06 93 ILE A C 1
ATOM 773 O O . ILE A 1 93 ? 15.724 -7.041 -23.736 1.00 90.06 93 ILE A O 1
ATOM 777 N N . TYR A 1 94 ? 16.567 -9.072 -23.256 1.00 89.06 94 TYR A N 1
ATOM 778 C CA . TYR A 1 94 ? 17.461 -8.693 -22.147 1.00 89.06 94 TYR A CA 1
ATOM 779 C C . TYR A 1 94 ? 16.789 -8.361 -20.805 1.00 89.06 94 TYR A C 1
ATOM 781 O O . TYR A 1 94 ? 17.498 -8.038 -19.854 1.00 89.06 94 TYR A O 1
ATOM 789 N N . ILE A 1 95 ? 15.465 -8.505 -20.679 1.00 92.81 95 ILE A N 1
ATOM 790 C CA . ILE A 1 95 ? 14.785 -8.443 -19.379 1.00 92.81 95 ILE A CA 1
ATOM 791 C C . ILE A 1 95 ? 14.595 -9.859 -18.835 1.00 92.81 95 ILE A C 1
ATOM 793 O O . ILE A 1 95 ? 13.890 -10.677 -19.424 1.00 92.81 95 ILE A O 1
ATOM 797 N N . TYR A 1 96 ? 15.196 -10.131 -17.676 1.00 91.94 96 TYR A N 1
ATOM 798 C CA . TYR A 1 96 ? 15.025 -11.387 -16.950 1.00 91.94 96 TYR A CA 1
ATOM 799 C C . TYR A 1 96 ? 14.008 -11.181 -15.821 1.00 91.94 96 TYR A C 1
ATOM 801 O O . TYR A 1 96 ? 14.329 -10.520 -14.834 1.00 91.94 96 TYR A O 1
ATOM 809 N N . PRO A 1 97 ? 12.767 -11.684 -15.956 1.00 92.50 97 PRO A N 1
ATOM 810 C CA . PRO A 1 97 ? 11.760 -11.517 -14.919 1.00 92.50 97 PRO A CA 1
ATOM 811 C C . PRO A 1 97 ? 12.114 -12.328 -13.669 1.00 92.50 97 PRO A C 1
ATOM 813 O O . PRO A 1 97 ? 12.708 -13.406 -13.752 1.00 92.50 97 PRO A O 1
ATOM 816 N N . LEU A 1 98 ? 11.678 -11.831 -12.511 1.00 93.50 98 LEU A N 1
ATOM 817 C CA . LEU A 1 98 ? 11.747 -12.570 -11.254 1.00 93.50 98 LEU A CA 1
ATOM 818 C C . LEU A 1 98 ? 10.931 -13.864 -11.351 1.00 93.50 98 LEU A C 1
ATOM 820 O O . LEU A 1 98 ? 9.873 -13.909 -11.984 1.00 93.50 98 LEU A O 1
ATOM 824 N N . ASN A 1 99 ? 11.411 -14.923 -10.698 1.00 94.81 99 ASN A N 1
ATOM 825 C CA . ASN A 1 99 ? 10.687 -16.185 -10.655 1.00 94.81 99 ASN A CA 1
ATOM 826 C C . ASN A 1 99 ? 9.457 -16.050 -9.735 1.00 94.81 99 ASN A C 1
ATOM 828 O O . ASN A 1 99 ? 9.625 -15.880 -8.524 1.00 94.81 99 ASN A O 1
ATOM 832 N N . PRO A 1 100 ? 8.223 -16.192 -10.256 1.00 94.25 100 PRO A N 1
ATOM 833 C CA . PRO A 1 100 ? 7.012 -15.980 -9.467 1.00 94.25 100 PRO A CA 1
ATOM 834 C C . PRO A 1 100 ? 6.838 -16.998 -8.331 1.00 94.25 100 PRO A C 1
ATOM 836 O O . PRO A 1 100 ? 6.122 -16.712 -7.380 1.00 94.25 100 PRO A O 1
ATOM 839 N N . PHE A 1 101 ? 7.488 -18.166 -8.395 1.00 95.50 101 PHE A N 1
ATOM 840 C CA . PHE A 1 101 ? 7.374 -19.224 -7.382 1.00 95.50 101 PHE A CA 1
ATOM 841 C C . PHE A 1 101 ? 8.346 -19.075 -6.202 1.00 95.50 101 PHE A C 1
ATOM 843 O O . PHE A 1 101 ? 8.358 -19.927 -5.316 1.00 95.50 101 PHE A O 1
ATOM 850 N N . GLN A 1 102 ? 9.174 -18.029 -6.191 1.00 94.12 102 GLN A N 1
ATOM 851 C CA . GLN A 1 102 ? 10.126 -17.755 -5.114 1.00 94.12 102 GLN A CA 1
ATOM 852 C C . GLN A 1 102 ? 9.549 -16.724 -4.131 1.00 94.12 102 GLN A C 1
ATOM 854 O O . GLN A 1 102 ? 8.481 -16.938 -3.554 1.00 94.12 102 GLN A O 1
ATOM 859 N N . VAL A 1 103 ? 10.246 -15.603 -3.936 1.00 93.38 103 VAL A N 1
ATOM 860 C CA . VAL A 1 103 ? 9.853 -14.534 -3.012 1.00 93.38 103 VAL A CA 1
ATOM 861 C C . VAL A 1 103 ? 8.470 -13.944 -3.342 1.00 93.38 103 VAL A C 1
ATOM 863 O O . VAL A 1 103 ? 7.688 -13.783 -2.401 1.00 93.38 103 VAL A O 1
ATOM 866 N N . PRO A 1 104 ? 8.062 -13.760 -4.619 1.00 95.75 104 PRO A N 1
ATOM 867 C CA . PRO A 1 104 ? 6.716 -13.278 -4.928 1.00 95.75 104 PRO A CA 1
ATOM 868 C C . PRO A 1 104 ? 5.605 -14.186 -4.381 1.00 95.75 104 PRO A C 1
ATOM 870 O O . PRO A 1 104 ? 4.637 -13.699 -3.795 1.00 95.75 104 PRO A O 1
ATOM 873 N N . LEU A 1 105 ? 5.748 -15.513 -4.501 1.00 96.31 105 LEU A N 1
ATOM 874 C CA . LEU A 1 105 ? 4.781 -16.464 -3.945 1.00 96.31 105 LEU A CA 1
ATOM 875 C C . LEU A 1 105 ? 4.726 -16.366 -2.417 1.00 96.31 105 LEU A C 1
ATOM 877 O O . LEU A 1 105 ? 3.634 -16.332 -1.845 1.00 96.31 105 LEU A O 1
ATOM 881 N N . LEU A 1 106 ? 5.880 -16.270 -1.756 1.00 96.06 106 LEU A N 1
ATOM 882 C CA . LEU A 1 106 ? 5.943 -16.082 -0.307 1.00 96.06 106 LEU A CA 1
ATOM 883 C C . LEU A 1 106 ? 5.216 -14.795 0.120 1.00 96.06 106 LEU A C 1
ATOM 885 O O . LEU A 1 106 ? 4.410 -14.828 1.050 1.00 96.06 106 LEU A O 1
ATOM 889 N N . ASN A 1 107 ? 5.419 -13.695 -0.604 1.00 97.06 107 ASN A N 1
ATOM 890 C CA . ASN A 1 107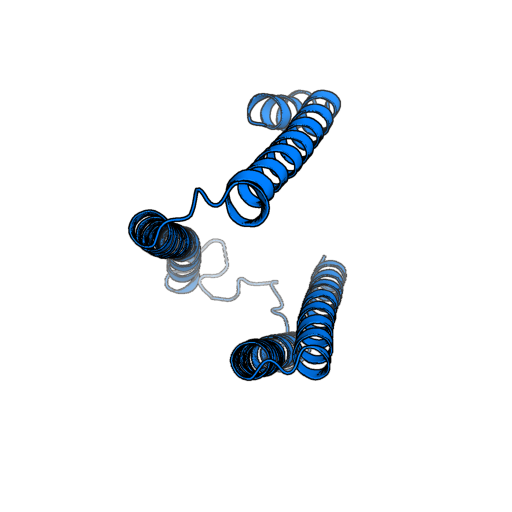 ? 4.738 -12.425 -0.367 1.00 97.06 107 ASN A CA 1
ATOM 891 C C . ASN A 1 107 ? 3.211 -12.552 -0.475 1.00 97.06 107 ASN A C 1
ATOM 893 O O . ASN A 1 107 ? 2.490 -12.036 0.384 1.00 97.06 107 ASN A O 1
ATOM 897 N N . THR A 1 108 ? 2.697 -13.302 -1.458 1.00 97.12 108 THR A N 1
ATOM 898 C CA . THR A 1 108 ? 1.248 -13.573 -1.537 1.00 97.12 108 THR A CA 1
ATOM 899 C C . THR A 1 108 ? 0.739 -14.362 -0.331 1.00 97.12 108 THR A C 1
ATOM 901 O O . THR A 1 108 ? -0.299 -14.015 0.234 1.00 97.12 108 THR A O 1
ATOM 904 N N . ALA A 1 109 ? 1.481 -15.379 0.120 1.00 97.50 109 ALA A N 1
ATOM 905 C CA . ALA A 1 109 ? 1.107 -16.175 1.283 1.00 97.50 109 ALA A CA 1
ATOM 906 C C . ALA A 1 109 ? 1.091 -15.332 2.571 1.00 97.50 109 ALA A C 1
ATOM 908 O O . ALA A 1 109 ? 0.178 -15.481 3.382 1.00 97.50 109 ALA A O 1
ATOM 909 N N . ILE A 1 110 ? 2.045 -14.409 2.735 1.00 97.75 110 ILE A N 1
ATOM 910 C CA . ILE A 1 110 ? 2.111 -13.484 3.878 1.00 97.75 110 ILE A CA 1
ATOM 911 C C . ILE A 1 110 ? 0.903 -12.541 3.900 1.00 97.75 110 ILE A C 1
ATOM 913 O O . ILE A 1 110 ? 0.289 -12.367 4.953 1.00 97.75 110 ILE A O 1
ATOM 917 N N . LEU A 1 111 ? 0.529 -11.958 2.755 1.00 96.69 111 LEU A N 1
ATOM 918 C CA . LEU A 1 111 ? -0.639 -11.073 2.662 1.00 96.69 111 LEU A CA 1
ATOM 919 C C . LEU A 1 111 ? -1.961 -11.822 2.898 1.00 96.69 111 LEU A C 1
ATOM 921 O O . LEU A 1 111 ? -2.870 -11.293 3.536 1.00 96.69 111 LEU A O 1
ATOM 925 N N . LEU A 1 112 ? -2.075 -13.069 2.437 1.00 97.94 112 LEU A N 1
ATOM 926 C CA . LEU A 1 112 ? -3.241 -13.906 2.736 1.00 97.94 112 LEU A CA 1
ATOM 927 C C . LEU A 1 112 ? -3.302 -14.271 4.225 1.00 97.94 112 LEU A C 1
ATOM 929 O O . LEU A 1 112 ? -4.366 -14.176 4.840 1.00 97.94 112 LEU A O 1
ATOM 933 N N . ALA A 1 113 ? -2.165 -14.636 4.821 1.00 97.69 113 ALA A N 1
ATOM 934 C CA . ALA A 1 113 ? -2.072 -14.929 6.246 1.00 97.69 113 ALA A CA 1
ATOM 935 C C . ALA A 1 113 ? -2.439 -13.706 7.101 1.00 97.69 113 ALA A C 1
ATOM 937 O O . ALA A 1 113 ? -3.189 -13.850 8.067 1.00 97.69 113 ALA A O 1
ATOM 938 N N . SER A 1 114 ? -1.993 -12.502 6.725 1.00 97.81 114 SER A N 1
ATOM 939 C CA . SER A 1 114 ? -2.352 -11.274 7.443 1.00 97.81 114 SER A CA 1
ATOM 940 C C . SER A 1 114 ? -3.851 -10.953 7.338 1.00 97.81 114 SER A C 1
ATOM 942 O O . SER A 1 114 ? -4.457 -10.490 8.305 1.00 97.81 114 SER A O 1
ATOM 944 N N . GLY A 1 115 ? -4.501 -11.299 6.221 1.00 97.81 115 GLY A N 1
ATOM 945 C CA . GLY A 1 115 ? -5.961 -11.249 6.097 1.00 97.81 115 GLY A CA 1
ATOM 946 C C . GLY A 1 115 ? -6.679 -12.147 7.116 1.00 97.81 115 GLY A C 1
ATOM 947 O O . GLY A 1 115 ? -7.645 -11.726 7.761 1.00 97.81 115 GLY A O 1
ATOM 948 N N . VAL A 1 116 ? -6.176 -13.366 7.334 1.00 98.06 116 VAL A N 1
ATOM 949 C CA . VAL A 1 116 ? -6.711 -14.281 8.360 1.00 98.06 116 VAL A CA 1
ATOM 950 C C . VAL A 1 116 ? -6.492 -13.719 9.770 1.00 98.06 116 VAL A C 1
ATOM 952 O O . VAL A 1 116 ? -7.406 -13.737 10.593 1.00 98.06 116 VAL A O 1
ATOM 955 N N . THR A 1 117 ? -5.320 -13.156 10.068 1.00 97.62 117 THR A N 1
ATOM 956 C CA . THR A 1 117 ? -5.050 -12.613 11.409 1.00 97.62 117 THR A CA 1
ATOM 957 C C . THR A 1 117 ? -5.870 -11.358 11.709 1.00 97.62 117 THR A C 1
ATOM 959 O O . THR A 1 117 ? -6.322 -11.192 12.842 1.00 97.62 117 THR A O 1
ATOM 962 N N . VAL A 1 118 ? -6.155 -10.509 10.714 1.00 98.19 118 VAL A N 1
ATOM 963 C CA . VAL A 1 118 ? -7.002 -9.321 10.920 1.00 98.19 118 VAL A CA 1
ATOM 964 C C . VAL A 1 118 ? -8.476 -9.687 11.106 1.00 98.19 118 VAL A C 1
ATOM 966 O O . VAL A 1 118 ? -9.167 -9.067 11.915 1.00 98.19 118 VAL A O 1
ATOM 969 N N . THR A 1 119 ? -8.972 -10.717 10.409 1.00 97.81 119 THR A N 1
ATOM 970 C CA . THR A 1 119 ? -10.347 -11.210 10.618 1.00 97.81 119 THR A CA 1
ATOM 971 C C . THR A 1 119 ? -10.507 -11.837 12.003 1.00 97.81 119 THR A C 1
ATOM 973 O O . THR A 1 119 ? -11.519 -11.611 12.671 1.00 97.81 119 THR A O 1
ATOM 976 N N . TRP A 1 120 ? -9.473 -12.522 12.496 1.00 97.75 120 TRP A N 1
ATOM 977 C CA . TRP A 1 120 ? -9.402 -12.974 13.884 1.00 97.75 120 TRP A CA 1
ATOM 978 C C . TRP A 1 120 ? -9.391 -11.803 14.887 1.00 97.75 120 TRP A C 1
ATOM 980 O O . TRP A 1 120 ? -10.139 -11.835 15.873 1.00 97.75 120 TRP A O 1
ATOM 990 N N . ALA A 1 121 ? -8.638 -10.732 14.612 1.00 97.81 121 ALA A N 1
ATOM 991 C CA . ALA A 1 121 ? -8.630 -9.513 15.429 1.00 97.81 121 ALA A CA 1
ATOM 992 C C . ALA A 1 121 ? -10.005 -8.839 15.495 1.00 97.81 121 ALA A C 1
ATOM 994 O O . ALA A 1 121 ? -10.441 -8.397 16.561 1.00 97.81 121 ALA A O 1
ATOM 995 N N . HIS A 1 122 ? -10.719 -8.810 14.370 1.00 97.31 122 HIS A N 1
ATOM 996 C CA . HIS A 1 122 ? -12.070 -8.271 14.299 1.00 97.31 122 HIS A CA 1
ATOM 997 C C . HIS A 1 122 ? -13.067 -9.102 15.121 1.00 97.31 122 HIS A C 1
ATOM 999 O O . HIS A 1 122 ? -13.827 -8.548 15.916 1.00 97.31 122 HIS A O 1
ATOM 1005 N N . HIS A 1 123 ? -13.045 -10.431 14.985 1.00 97.44 123 HIS A N 1
ATOM 1006 C CA . HIS A 1 123 ? -13.972 -11.299 15.712 1.00 97.44 123 HIS A CA 1
ATOM 1007 C C . HIS A 1 123 ? -13.720 -11.284 17.228 1.00 97.44 123 HIS A C 1
ATOM 1009 O O . HIS A 1 123 ? -14.660 -11.226 18.019 1.00 97.44 123 HIS A O 1
ATOM 1015 N N . SER A 1 124 ? -12.454 -11.283 17.653 1.00 97.12 124 SER A N 1
ATOM 1016 C CA . SER A 1 124 ? -12.088 -11.166 19.072 1.00 97.12 124 SER A CA 1
ATOM 1017 C C . SER A 1 124 ? -12.493 -9.818 19.678 1.00 97.12 124 SER A C 1
ATOM 1019 O O . SER A 1 124 ? -12.966 -9.799 20.815 1.00 97.12 124 SER A O 1
ATOM 1021 N N . LEU A 1 125 ? -12.405 -8.719 18.913 1.00 97.44 125 LEU A N 1
ATOM 1022 C CA . LEU A 1 125 ? -12.907 -7.406 19.332 1.00 97.44 125 LEU A CA 1
ATOM 1023 C C . LEU A 1 125 ? -14.429 -7.428 19.547 1.00 97.44 125 LEU A C 1
ATOM 1025 O O . LEU A 1 125 ? -14.908 -6.930 20.562 1.00 97.44 125 LEU A O 1
ATOM 1029 N N . MET A 1 126 ? -15.190 -8.044 18.632 1.00 97.06 126 MET A N 1
ATOM 1030 C CA . MET A 1 126 ? -16.651 -8.168 18.760 1.00 97.06 126 MET A CA 1
ATOM 1031 C C . MET A 1 126 ? -17.079 -9.033 19.954 1.00 97.06 126 MET A C 1
ATOM 1033 O O . MET A 1 126 ? -18.097 -8.748 20.579 1.00 97.06 126 MET A O 1
ATOM 1037 N N . LEU A 1 127 ? -16.297 -10.062 20.298 1.00 96.56 127 LEU A N 1
ATOM 1038 C CA . LEU A 1 127 ? -16.519 -10.898 21.485 1.00 96.56 127 LEU A CA 1
ATOM 1039 C C . LEU A 1 127 ? -16.056 -10.239 22.800 1.00 96.56 127 LEU A C 1
ATOM 1041 O O . LEU A 1 127 ? -16.242 -10.821 23.867 1.00 96.56 127 LEU A O 1
ATOM 1045 N N . GLY A 1 128 ? -15.419 -9.063 22.747 1.00 95.81 128 GLY A N 1
ATOM 1046 C CA . GLY A 1 128 ? -14.868 -8.373 23.918 1.00 95.81 128 GLY A CA 1
ATOM 1047 C C . GLY A 1 128 ? -13.574 -8.984 24.475 1.00 95.81 128 GLY A C 1
ATOM 1048 O O . GLY A 1 128 ? -13.139 -8.619 25.569 1.00 95.81 128 GLY A O 1
ATOM 1049 N N . ASN A 1 129 ? -12.930 -9.906 23.750 1.00 96.69 129 ASN A N 1
ATOM 1050 C CA . ASN A 1 129 ? -11.661 -10.500 24.168 1.00 96.69 129 ASN A CA 1
ATOM 1051 C C . ASN A 1 129 ? -10.476 -9.627 23.723 1.00 96.69 129 ASN A C 1
ATOM 1053 O O . ASN A 1 129 ? -9.855 -9.850 22.681 1.00 96.69 129 ASN A O 1
ATOM 1057 N N . ASN A 1 130 ? -10.150 -8.632 24.550 1.00 94.75 130 ASN A N 1
ATOM 1058 C CA . ASN A 1 130 ? -9.112 -7.643 24.246 1.00 94.75 130 ASN A CA 1
ATOM 1059 C C . ASN A 1 130 ? -7.708 -8.247 24.096 1.00 94.75 130 ASN A C 1
ATOM 1061 O O . ASN A 1 130 ? -6.926 -7.753 23.289 1.00 94.75 130 ASN A O 1
ATOM 1065 N N . LYS A 1 131 ? -7.372 -9.304 24.851 1.00 96.19 131 LYS A N 1
ATOM 1066 C CA . LYS A 1 131 ? -6.033 -9.917 24.791 1.00 96.19 131 LYS A CA 1
ATOM 1067 C C . LYS A 1 131 ? -5.778 -10.536 23.419 1.00 96.19 131 LYS A C 1
ATOM 1069 O O . LYS A 1 131 ? -4.786 -10.204 22.776 1.00 96.19 131 LYS A O 1
ATOM 1074 N N . GLU A 1 132 ? -6.717 -11.357 22.954 1.00 96.12 132 GLU A N 1
ATOM 1075 C CA . GLU A 1 132 ? -6.639 -11.998 21.637 1.00 96.12 132 GLU A CA 1
ATOM 1076 C C . GLU A 1 132 ? -6.710 -10.972 20.501 1.00 96.12 132 GLU A C 1
ATOM 1078 O O . GLU A 1 132 ? -5.984 -11.087 19.514 1.00 96.12 132 GLU A O 1
ATOM 1083 N N . SER A 1 133 ? -7.527 -9.922 20.650 1.00 97.00 133 SER A N 1
ATOM 1084 C CA . SER A 1 133 ? -7.633 -8.858 19.643 1.00 97.00 133 SER A CA 1
ATOM 1085 C C . SER A 1 133 ? -6.330 -8.078 19.481 1.00 97.00 133 SER A C 1
ATOM 1087 O O . SER A 1 133 ? -5.870 -7.861 18.361 1.00 97.00 133 SER A O 1
ATOM 1089 N N . ILE A 1 134 ? -5.673 -7.726 20.590 1.00 97.50 134 ILE A N 1
ATOM 1090 C CA . ILE A 1 134 ? -4.372 -7.049 20.551 1.00 97.50 134 ILE A CA 1
ATOM 1091 C C . ILE A 1 134 ? -3.300 -7.979 19.967 1.00 97.50 134 ILE A C 1
ATOM 1093 O O . ILE A 1 134 ? -2.536 -7.552 19.103 1.00 97.50 134 ILE A O 1
ATOM 1097 N N . GLN 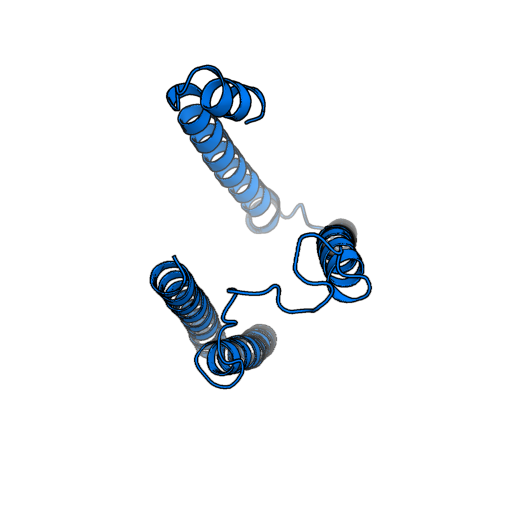A 1 135 ? -3.253 -9.246 20.389 1.00 97.25 135 GLN A N 1
ATOM 1098 C CA . GLN A 1 135 ? -2.266 -10.212 19.897 1.00 97.25 135 GLN A CA 1
ATOM 1099 C C . GLN A 1 135 ? -2.365 -10.421 18.379 1.00 97.25 135 GLN A C 1
ATOM 1101 O O . GLN A 1 135 ? -1.365 -10.338 17.666 1.00 97.25 135 GLN A O 1
ATOM 1106 N N . SER A 1 136 ? -3.572 -10.667 17.878 1.00 97.31 136 SER A N 1
ATOM 1107 C CA . SER A 1 136 ? -3.832 -10.888 16.451 1.00 97.31 136 SER A CA 1
ATOM 1108 C C . SER A 1 136 ? -3.621 -9.625 15.605 1.00 97.31 136 SER A C 1
ATOM 1110 O O . SER A 1 136 ? -3.091 -9.706 14.492 1.00 97.31 136 SER A O 1
ATOM 1112 N N . MET A 1 137 ? -3.934 -8.441 16.142 1.00 97.75 137 MET A N 1
ATOM 1113 C CA . MET A 1 137 ? -3.616 -7.164 15.498 1.00 97.75 137 MET A CA 1
ATOM 1114 C C . MET A 1 137 ? -2.100 -6.954 15.373 1.00 97.75 137 MET A C 1
ATOM 1116 O O . MET A 1 137 ? -1.618 -6.637 14.286 1.00 97.75 137 MET A O 1
ATOM 1120 N N . ILE A 1 138 ? -1.331 -7.189 16.446 1.00 98.12 138 ILE A N 1
ATOM 1121 C CA . ILE A 1 138 ? 0.140 -7.097 16.417 1.00 98.12 138 ILE A CA 1
ATOM 1122 C C . ILE A 1 138 ? 0.713 -8.062 15.375 1.00 98.12 138 ILE A C 1
ATOM 1124 O O . ILE A 1 138 ? 1.560 -7.663 14.578 1.00 98.12 138 ILE A O 1
ATOM 1128 N N . LEU A 1 139 ? 0.223 -9.305 15.333 1.00 97.62 139 LEU A N 1
ATOM 1129 C CA . LEU A 1 139 ? 0.666 -10.294 14.350 1.00 97.62 139 LEU A CA 1
ATOM 1130 C C . LEU A 1 139 ? 0.411 -9.828 12.907 1.00 97.62 139 LEU A C 1
ATOM 1132 O O . LEU A 1 139 ? 1.292 -9.956 12.060 1.00 97.62 139 LEU A O 1
ATOM 1136 N N . THR A 1 140 ? -0.751 -9.227 12.640 1.00 98.00 140 THR A N 1
ATOM 1137 C CA . THR A 1 140 ? -1.079 -8.656 11.322 1.00 98.00 140 THR A CA 1
ATOM 1138 C C . THR A 1 140 ? -0.075 -7.571 10.920 1.00 98.00 140 THR A C 1
ATOM 1140 O O . THR A 1 140 ? 0.440 -7.583 9.802 1.00 98.00 140 THR A O 1
ATOM 1143 N N . VAL A 1 141 ? 0.242 -6.649 11.837 1.00 98.19 141 VAL A N 1
ATOM 1144 C CA . VAL A 1 141 ? 1.202 -5.561 11.585 1.00 98.19 141 VAL A CA 1
ATOM 1145 C C . VAL A 1 141 ? 2.612 -6.110 11.352 1.00 98.19 141 VAL A C 1
ATOM 1147 O O . VAL A 1 141 ? 3.295 -5.657 10.436 1.00 98.19 141 VAL A O 1
ATOM 1150 N N . LEU A 1 142 ? 3.039 -7.118 12.122 1.00 98.06 142 LEU A N 1
ATOM 1151 C CA . LEU A 1 142 ? 4.331 -7.785 11.932 1.00 98.06 142 LEU A CA 1
ATOM 1152 C C . LEU A 1 142 ? 4.436 -8.455 10.556 1.00 98.06 142 LEU A C 1
ATOM 1154 O O . LEU A 1 142 ? 5.450 -8.284 9.883 1.00 98.06 142 LEU A O 1
ATOM 1158 N N . LEU A 1 143 ? 3.393 -9.167 10.111 1.00 98.06 143 LEU A N 1
ATOM 1159 C CA . LEU A 1 143 ? 3.350 -9.771 8.773 1.00 98.06 143 LEU A CA 1
ATOM 1160 C C . LEU A 1 143 ? 3.416 -8.707 7.667 1.00 98.06 143 LEU A C 1
ATOM 1162 O O . LEU A 1 143 ? 4.128 -8.893 6.683 1.00 98.06 143 LEU A O 1
ATOM 1166 N N . GLY A 1 144 ? 2.737 -7.570 7.845 1.00 97.88 144 GLY A N 1
ATOM 1167 C CA . GLY A 1 144 ? 2.823 -6.436 6.921 1.00 97.88 144 GLY A CA 1
ATOM 1168 C C . GLY A 1 144 ? 4.232 -5.839 6.839 1.00 97.88 144 GLY A C 1
ATOM 1169 O O . GLY A 1 144 ? 4.746 -5.629 5.744 1.00 97.88 144 GLY A O 1
ATOM 1170 N N . MET A 1 145 ? 4.895 -5.629 7.982 1.00 97.94 145 MET A N 1
ATOM 1171 C CA . MET A 1 145 ? 6.290 -5.170 8.002 1.00 97.94 145 MET A CA 1
ATOM 1172 C C . MET A 1 145 ? 7.231 -6.192 7.353 1.00 97.94 145 MET A C 1
ATOM 1174 O O . MET A 1 145 ? 8.120 -5.814 6.592 1.00 97.94 145 MET A O 1
ATOM 1178 N N . TYR A 1 146 ? 7.009 -7.485 7.593 1.00 97.56 146 TYR A N 1
ATOM 1179 C CA . TYR A 1 146 ? 7.791 -8.549 6.969 1.00 97.56 146 TYR A CA 1
ATOM 1180 C C . TYR A 1 146 ? 7.650 -8.547 5.439 1.00 97.56 146 TYR A C 1
ATOM 1182 O O . TYR A 1 146 ? 8.662 -8.573 4.743 1.00 97.56 146 TYR A O 1
ATOM 1190 N N . PHE A 1 147 ? 6.428 -8.395 4.918 1.00 98.00 147 PHE A N 1
ATOM 1191 C CA . PHE A 1 147 ? 6.186 -8.195 3.485 1.00 98.00 147 PHE A CA 1
ATOM 1192 C C . PHE A 1 147 ? 6.957 -6.982 2.939 1.00 98.00 147 PHE A C 1
ATOM 1194 O O . PHE A 1 147 ? 7.632 -7.094 1.920 1.00 98.00 147 PHE A O 1
ATOM 1201 N N . THR A 1 148 ? 6.926 -5.832 3.626 1.00 97.62 148 THR A N 1
ATOM 1202 C CA . THR A 1 148 ? 7.647 -4.637 3.146 1.00 97.62 148 THR A CA 1
ATOM 1203 C C . THR A 1 148 ? 9.166 -4.816 3.112 1.00 97.62 148 THR A C 1
ATOM 1205 O O . THR A 1 148 ? 9.815 -4.269 2.225 1.00 97.62 148 THR A O 1
ATOM 1208 N N . LEU A 1 149 ? 9.736 -5.596 4.038 1.00 97.38 149 LEU A N 1
ATOM 1209 C CA . LEU A 1 149 ? 11.169 -5.904 4.056 1.00 97.38 149 LEU A CA 1
ATOM 1210 C C . LEU A 1 149 ? 11.562 -6.839 2.909 1.00 97.38 149 LEU A C 1
ATOM 1212 O O . LEU A 1 149 ? 12.548 -6.566 2.229 1.00 97.38 149 LEU A O 1
ATOM 1216 N N . LEU A 1 150 ? 10.779 -7.897 2.665 1.00 96.38 150 LEU A N 1
ATOM 1217 C CA . LEU A 1 150 ? 11.003 -8.801 1.531 1.00 96.38 150 LEU A CA 1
ATOM 1218 C C . LEU A 1 150 ? 10.897 -8.056 0.201 1.00 96.38 150 LEU A C 1
ATOM 1220 O O . LEU A 1 150 ? 11.767 -8.197 -0.651 1.00 96.38 150 LEU A O 1
ATOM 1224 N N . GLN A 1 151 ? 9.888 -7.196 0.060 1.00 96.94 151 GLN A N 1
ATOM 1225 C CA . GLN A 1 151 ? 9.723 -6.385 -1.138 1.00 96.94 151 GLN A CA 1
ATOM 1226 C C . GLN A 1 151 ? 10.910 -5.425 -1.340 1.00 96.94 151 GLN A C 1
ATOM 1228 O O . GLN A 1 151 ? 11.392 -5.271 -2.458 1.00 96.94 151 GLN A O 1
ATOM 1233 N N . ALA A 1 152 ? 11.414 -4.794 -0.273 1.00 96.69 152 ALA A N 1
ATOM 1234 C CA . ALA A 1 152 ? 12.602 -3.943 -0.353 1.00 96.69 152 ALA A CA 1
ATOM 1235 C C . ALA A 1 152 ? 13.853 -4.731 -0.779 1.00 96.69 152 ALA A C 1
ATOM 1237 O O . ALA A 1 152 ? 14.637 -4.230 -1.583 1.00 96.69 152 ALA A O 1
ATOM 1238 N N . GLN A 1 153 ? 14.017 -5.962 -0.286 1.00 95.75 153 GLN A N 1
ATOM 1239 C CA . GLN A 1 153 ? 15.101 -6.849 -0.703 1.00 95.75 153 GLN A CA 1
ATOM 1240 C C . GLN A 1 153 ? 14.988 -7.216 -2.189 1.00 95.75 153 GLN A C 1
ATOM 1242 O O . GLN A 1 153 ? 15.973 -7.082 -2.908 1.00 95.75 153 GLN A O 1
ATOM 1247 N N . GLU A 1 154 ? 13.800 -7.593 -2.675 1.00 95.56 154 GLU A N 1
ATOM 1248 C CA . GLU A 1 154 ? 13.586 -7.876 -4.103 1.00 95.56 154 GLU A CA 1
ATOM 1249 C C . GLU A 1 154 ? 13.920 -6.666 -4.984 1.00 95.56 154 GLU A C 1
ATOM 1251 O O . GLU A 1 154 ? 14.535 -6.823 -6.036 1.00 95.56 154 GLU A O 1
ATOM 1256 N N . TYR A 1 155 ? 13.575 -5.450 -4.545 1.00 95.75 155 TYR A N 1
ATOM 1257 C CA . TYR A 1 155 ? 13.950 -4.233 -5.267 1.00 95.75 155 TYR A CA 1
ATOM 1258 C C . TYR A 1 155 ? 15.466 -4.013 -5.318 1.00 95.75 155 TYR A C 1
ATOM 1260 O O . TYR A 1 155 ? 15.955 -3.564 -6.348 1.00 95.75 155 TYR A O 1
ATOM 1268 N N . MET A 1 156 ? 16.197 -4.323 -4.243 1.00 94.94 156 MET A N 1
ATOM 1269 C CA . MET A 1 156 ? 17.661 -4.200 -4.202 1.00 94.94 156 MET A CA 1
ATOM 1270 C C . MET A 1 156 ? 18.380 -5.286 -5.008 1.00 94.94 156 MET A C 1
ATOM 1272 O O . MET A 1 156 ? 19.465 -5.040 -5.518 1.00 94.94 156 MET A O 1
ATOM 1276 N N . GLU A 1 157 ? 17.812 -6.490 -5.097 1.00 92.44 157 GLU A N 1
ATOM 1277 C CA . GLU A 1 157 ? 18.371 -7.585 -5.901 1.00 92.44 157 GLU A CA 1
ATOM 1278 C C . GLU A 1 157 ? 18.094 -7.405 -7.400 1.00 92.44 157 GLU A C 1
ATOM 1280 O O . GLU A 1 157 ? 18.880 -7.860 -8.230 1.00 92.44 157 GLU A O 1
ATOM 1285 N N . ALA A 1 158 ? 16.981 -6.752 -7.751 1.00 90.62 158 ALA A N 1
ATOM 1286 C CA . ALA A 1 158 ? 16.609 -6.463 -9.133 1.00 90.62 158 ALA A CA 1
ATOM 1287 C C . ALA A 1 158 ? 17.269 -5.195 -9.709 1.00 90.62 158 ALA A C 1
ATOM 1289 O O . ALA A 1 158 ? 17.278 -5.035 -10.932 1.00 90.62 158 ALA A O 1
ATOM 1290 N N . SER A 1 159 ? 17.765 -4.292 -8.852 1.00 76.00 159 SER A N 1
ATOM 1291 C CA . SER A 1 159 ? 18.469 -3.056 -9.235 1.00 76.00 159 SER A CA 1
ATOM 1292 C C . SER A 1 159 ? 19.953 -3.284 -9.488 1.00 76.00 159 SER A C 1
ATOM 1294 O O . SER A 1 159 ? 20.449 -2.782 -10.520 1.00 76.00 159 SER A O 1
#